Protein AF-A0A9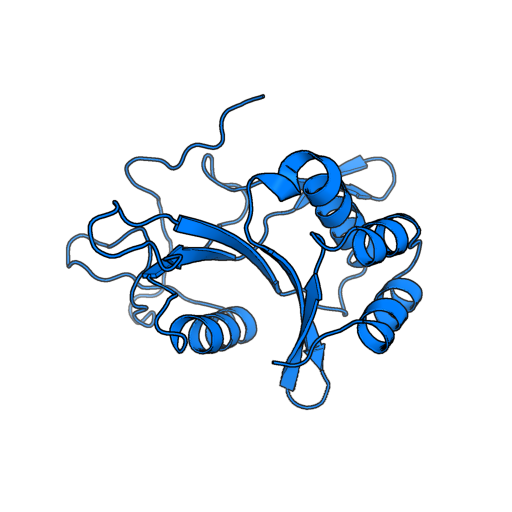X0W9X0-F1 (afdb_monomer_lite)

Structure (mmCIF, N/CA/C/O backbone):
data_AF-A0A9X0W9X0-F1
#
_entry.id   AF-A0A9X0W9X0-F1
#
loop_
_atom_site.group_PDB
_atom_site.id
_atom_site.type_symbol
_atom_site.label_atom_id
_atom_site.label_alt_id
_atom_site.label_comp_id
_atom_site.label_asym_id
_atom_site.label_entity_id
_atom_site.label_seq_id
_atom_site.pdbx_PDB_ins_code
_atom_site.Cartn_x
_atom_site.Cartn_y
_atom_site.Cartn_z
_atom_site.occupancy
_atom_site.B_iso_or_equiv
_atom_site.auth_seq_id
_atom_site.auth_comp_id
_atom_site.auth_asym_id
_atom_site.auth_atom_id
_atom_site.pdbx_PDB_model_num
ATOM 1 N N . MET A 1 1 ? -15.984 -11.621 -13.442 1.00 48.75 1 MET A N 1
ATOM 2 C CA . MET A 1 1 ? -15.169 -10.953 -12.410 1.00 48.75 1 MET A CA 1
ATOM 3 C C . MET A 1 1 ? -15.713 -11.450 -11.085 1.00 48.75 1 MET A C 1
ATOM 5 O O . MET A 1 1 ? -16.929 -11.477 -10.956 1.00 48.75 1 MET A O 1
ATOM 9 N N . ILE A 1 2 ? -14.880 -11.989 -10.197 1.00 50.25 2 ILE A N 1
ATOM 10 C CA . ILE A 1 2 ? -15.338 -12.298 -8.837 1.00 50.25 2 ILE A CA 1
ATOM 11 C C . ILE A 1 2 ? -15.364 -10.953 -8.120 1.00 50.25 2 ILE A C 1
ATOM 13 O O . ILE A 1 2 ? -14.344 -10.267 -8.110 1.00 50.25 2 ILE A O 1
ATOM 17 N N . ASP A 1 3 ? -16.523 -10.555 -7.601 1.00 70.69 3 ASP A N 1
ATOM 18 C CA . ASP A 1 3 ? -16.631 -9.349 -6.786 1.00 70.69 3 ASP A CA 1
ATOM 19 C C . ASP A 1 3 ? -15.747 -9.535 -5.549 1.00 70.69 3 ASP A C 1
ATOM 21 O O . ASP A 1 3 ? -15.984 -10.438 -4.742 1.00 70.69 3 ASP A O 1
ATOM 25 N N . TRP A 1 4 ? -14.695 -8.719 -5.419 1.00 80.25 4 TRP A N 1
ATOM 26 C CA . TRP A 1 4 ? -13.891 -8.698 -4.201 1.00 80.25 4 TRP A CA 1
ATOM 27 C C . TRP A 1 4 ? -14.799 -8.277 -3.048 1.00 80.25 4 TRP A C 1
ATOM 29 O O . TRP A 1 4 ? -15.368 -7.184 -3.049 1.00 80.25 4 TRP A O 1
ATOM 39 N N . ARG A 1 5 ? -14.978 -9.180 -2.086 1.00 83.50 5 ARG A N 1
ATOM 40 C CA . ARG A 1 5 ? -15.883 -8.987 -0.963 1.00 83.50 5 ARG A CA 1
ATOM 41 C C . ARG A 1 5 ? -15.178 -9.367 0.320 1.00 83.50 5 ARG A C 1
ATOM 43 O O . ARG A 1 5 ? -14.699 -10.485 0.479 1.00 83.50 5 ARG A O 1
ATOM 50 N N . LEU A 1 6 ? -15.185 -8.424 1.246 1.00 88.12 6 LEU A N 1
ATOM 51 C CA . LEU A 1 6 ? -14.723 -8.643 2.600 1.00 88.12 6 LEU A CA 1
ATOM 52 C C . LEU A 1 6 ? -15.692 -9.553 3.373 1.00 88.12 6 LEU A C 1
ATOM 54 O O . LEU A 1 6 ? -16.916 -9.469 3.224 1.00 88.12 6 LEU A O 1
ATOM 58 N N . GLU A 1 7 ? -15.131 -10.445 4.185 1.00 90.50 7 GLU A N 1
ATOM 59 C CA . GLU A 1 7 ? -15.886 -11.395 5.004 1.00 90.50 7 GLU A CA 1
ATOM 60 C C . GLU A 1 7 ? -16.507 -10.707 6.230 1.00 90.50 7 GLU A C 1
ATOM 62 O O . GLU A 1 7 ? -16.067 -9.642 6.659 1.00 90.50 7 GLU A O 1
ATOM 67 N N . ALA A 1 8 ? -17.537 -11.309 6.832 1.00 91.56 8 ALA A N 1
ATOM 68 C CA . ALA A 1 8 ? -18.155 -10.756 8.045 1.00 91.56 8 ALA A CA 1
ATOM 69 C C . ALA A 1 8 ? -17.191 -10.745 9.251 1.00 91.56 8 ALA A C 1
ATOM 71 O O . ALA A 1 8 ? -17.340 -9.942 10.166 1.00 91.56 8 ALA A O 1
ATOM 72 N N . SER A 1 9 ? -16.196 -11.628 9.229 1.00 91.94 9 SER A N 1
ATOM 73 C CA . SER A 1 9 ? -15.118 -11.749 10.205 1.00 91.94 9 SER A CA 1
ATOM 74 C C . SER A 1 9 ? -13.851 -12.180 9.480 1.00 91.94 9 SER A C 1
ATOM 76 O O . SER A 1 9 ? -13.946 -12.933 8.515 1.00 91.94 9 SER A O 1
ATOM 78 N N . ILE A 1 10 ? -12.684 -11.764 9.968 1.00 91.56 10 ILE A N 1
ATOM 79 C CA . ILE A 1 10 ? -11.390 -12.181 9.421 1.00 91.56 10 ILE A CA 1
ATOM 80 C C . ILE A 1 10 ? -10.506 -12.770 10.517 1.00 91.56 10 ILE A C 1
ATOM 82 O O . ILE A 1 10 ? -10.531 -12.318 11.662 1.00 91.56 10 ILE A O 1
ATOM 86 N N . ASP A 1 11 ? -9.676 -13.742 10.149 1.00 87.81 11 ASP A N 1
ATOM 87 C CA . ASP A 1 11 ? -8.637 -14.256 11.037 1.00 87.81 11 ASP A CA 1
ATOM 88 C C . ASP A 1 11 ? -7.410 -13.343 11.032 1.00 87.81 11 ASP A C 1
ATOM 90 O O . ASP A 1 11 ? -6.843 -13.045 9.973 1.00 87.81 11 ASP A O 1
ATOM 94 N N . PHE A 1 12 ? -6.919 -13.006 12.224 1.00 87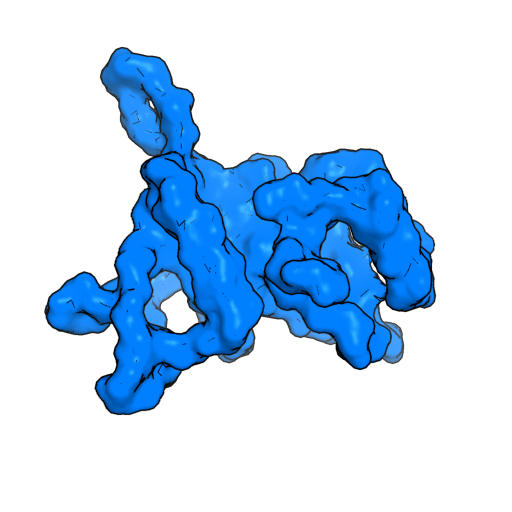.25 12 PHE A N 1
ATOM 95 C CA . PHE A 1 12 ? -5.695 -12.234 12.404 1.00 87.25 12 PHE A CA 1
ATOM 96 C C . PHE A 1 12 ? -4.767 -12.911 13.417 1.00 87.25 12 PHE A C 1
ATOM 98 O O . PHE A 1 12 ? -5.204 -13.395 14.459 1.00 87.25 12 PHE A O 1
ATOM 105 N N . ARG A 1 13 ? -3.466 -12.968 13.111 1.00 90.62 13 ARG A N 1
ATOM 106 C CA . ARG A 1 13 ? -2.446 -13.457 14.050 1.00 90.62 13 ARG A CA 1
ATOM 107 C C . ARG A 1 13 ? -1.669 -12.273 14.595 1.00 90.62 13 ARG A C 1
ATOM 109 O O . ARG A 1 13 ? -1.256 -11.408 13.829 1.00 90.62 13 ARG A O 1
ATOM 116 N N . ARG A 1 14 ? -1.441 -12.278 15.903 1.00 93.88 14 ARG A N 1
ATOM 117 C CA . ARG A 1 14 ? -0.673 -11.252 16.603 1.00 93.88 14 ARG A CA 1
ATOM 118 C C . ARG A 1 14 ? 0.048 -11.822 17.815 1.00 93.88 14 ARG A C 1
ATOM 120 O O . ARG A 1 14 ? -0.348 -12.859 18.350 1.00 93.88 14 ARG A O 1
ATOM 127 N N . SER A 1 15 ? 1.063 -11.111 18.276 1.00 95.62 15 SER A N 1
ATOM 128 C CA . SER A 1 15 ? 1.685 -11.331 19.571 1.00 95.62 15 SER A CA 1
ATOM 129 C C . SER A 1 15 ? 0.748 -10.932 20.725 1.00 95.62 15 SER A C 1
ATOM 131 O O . SER A 1 15 ? -0.213 -10.168 20.565 1.00 95.62 15 SER A O 1
ATOM 133 N N . THR A 1 16 ? 1.017 -11.454 21.927 1.00 94.31 16 THR A N 1
ATOM 134 C CA . THR A 1 16 ? 0.233 -11.136 23.136 1.00 94.31 16 THR A CA 1
ATOM 135 C C . THR A 1 16 ? 0.256 -9.640 23.457 1.00 94.31 16 THR A C 1
ATOM 137 O O . THR A 1 16 ? -0.756 -9.100 23.891 1.00 94.31 16 THR A O 1
ATOM 140 N N . ASN A 1 17 ? 1.385 -8.978 23.186 1.00 95.62 17 ASN A N 1
ATOM 141 C CA . ASN A 1 17 ? 1.625 -7.563 23.478 1.00 95.62 17 ASN A CA 1
ATOM 142 C C . ASN A 1 17 ? 1.606 -6.691 22.212 1.00 95.62 17 ASN A C 1
ATOM 144 O O . ASN A 1 17 ? 2.237 -5.634 22.192 1.00 95.62 17 ASN A O 1
ATOM 148 N N . ALA A 1 18 ? 0.941 -7.148 21.147 1.00 97.25 18 ALA A N 1
ATOM 149 C CA . ALA A 1 18 ? 0.890 -6.409 19.895 1.00 97.25 18 ALA A CA 1
ATOM 150 C C . ALA A 1 18 ? 0.287 -5.004 20.112 1.00 97.25 18 ALA A C 1
ATOM 152 O O . ALA A 1 18 ? -0.709 -4.877 20.838 1.00 97.25 18 ALA A O 1
ATOM 153 N N . PRO A 1 19 ? 0.861 -3.954 19.495 1.00 97.56 19 PRO A N 1
ATOM 154 C CA . PRO A 1 19 ? 0.335 -2.598 19.585 1.00 97.56 19 PRO A CA 1
ATOM 155 C C . PRO A 1 19 ? -1.119 -2.492 19.116 1.00 97.56 19 PRO A C 1
ATOM 157 O O . PRO A 1 19 ? -1.557 -3.226 18.228 1.00 97.56 19 PRO A O 1
ATOM 160 N N . ILE A 1 20 ? -1.850 -1.541 19.700 1.00 97.31 20 ILE A N 1
ATOM 161 C CA . ILE A 1 20 ? -3.230 -1.220 19.323 1.00 97.31 20 ILE A CA 1
ATOM 162 C C . ILE A 1 20 ? -3.215 -0.169 18.216 1.00 97.31 20 ILE A C 1
ATOM 164 O O . ILE A 1 20 ? -2.544 0.856 18.345 1.00 97.31 20 ILE A O 1
ATOM 168 N N . TYR A 1 21 ? -4.022 -0.382 17.180 1.00 97.62 21 TYR A N 1
ATOM 169 C CA . TYR A 1 21 ? -4.217 0.577 16.098 1.00 97.62 21 TYR A CA 1
ATOM 170 C C . TYR A 1 21 ? -5.681 0.984 15.996 1.00 97.62 21 TYR A C 1
ATOM 172 O O . TYR A 1 21 ? -6.592 0.160 16.046 1.00 97.62 21 TYR A O 1
ATOM 180 N N . GLN A 1 22 ? -5.903 2.286 15.850 1.00 96.62 22 GLN A N 1
ATOM 181 C CA . GLN A 1 22 ? -7.238 2.861 15.731 1.00 96.62 22 GLN A CA 1
ATOM 182 C C . GLN A 1 22 ? -7.760 2.746 14.295 1.00 96.62 22 GLN A C 1
ATOM 184 O O . GLN A 1 22 ? -6.979 2.656 13.346 1.00 96.62 22 GLN A O 1
ATOM 189 N N . ARG A 1 23 ? -9.088 2.817 14.140 1.00 97.06 23 ARG A N 1
ATOM 190 C CA . ARG A 1 23 ? -9.785 2.921 12.842 1.00 97.06 23 ARG A CA 1
ATOM 191 C C . ARG A 1 23 ? -9.535 1.756 11.872 1.00 97.06 23 ARG A C 1
ATOM 193 O O . ARG A 1 23 ? -9.700 1.921 10.668 1.00 97.06 23 ARG A O 1
ATOM 200 N N . HIS A 1 24 ? -9.138 0.584 12.359 1.00 97.88 24 HIS A N 1
ATOM 201 C CA . HIS A 1 24 ? -9.126 -0.602 11.506 1.00 97.88 24 HIS A CA 1
ATOM 202 C C . HIS A 1 24 ? -10.571 -1.057 11.227 1.00 97.88 24 HIS A C 1
ATOM 204 O O . HIS A 1 24 ? -11.423 -0.945 12.109 1.00 97.88 24 HIS A O 1
ATOM 210 N N . LEU A 1 25 ? -10.855 -1.565 10.022 1.00 96.56 25 LEU A N 1
ATOM 211 C CA . LEU A 1 25 ? -12.205 -2.008 9.626 1.00 96.56 25 LEU A CA 1
ATOM 212 C C . LEU A 1 25 ? -12.744 -3.168 10.474 1.00 96.56 25 LEU A C 1
ATOM 214 O O . LEU A 1 25 ? -13.953 -3.318 10.618 1.00 96.56 25 LEU A O 1
ATOM 218 N N . TYR A 1 26 ? -11.844 -3.974 11.031 1.00 96.62 26 TYR A N 1
ATOM 219 C CA . TYR A 1 26 ? -12.169 -5.094 11.908 1.00 96.62 26 TYR A CA 1
ATOM 220 C C . TYR A 1 26 ? -11.608 -4.861 13.298 1.00 96.62 26 TYR A C 1
ATOM 222 O O . TYR A 1 26 ? -10.464 -4.427 13.438 1.00 96.62 26 TYR A O 1
ATOM 230 N N . LEU A 1 27 ? -12.395 -5.213 14.305 1.00 96.75 27 LEU A N 1
ATOM 231 C CA . LEU A 1 27 ? -12.040 -5.118 15.714 1.00 96.75 27 LEU A CA 1
ATOM 232 C C . LEU A 1 27 ? -12.156 -6.504 16.355 1.00 96.75 27 LEU A C 1
ATOM 234 O O . LEU A 1 27 ? -12.957 -7.331 15.918 1.00 96.75 27 LEU A O 1
ATOM 238 N N . GLU A 1 28 ? -11.359 -6.748 17.391 1.00 95.50 28 GLU A N 1
ATOM 239 C CA . GLU A 1 28 ? -11.560 -7.872 18.306 1.00 95.50 28 GLU A CA 1
ATOM 240 C C . GLU A 1 28 ? -12.822 -7.638 19.161 1.00 95.50 28 GLU A C 1
ATOM 242 O O . GLU A 1 28 ? -13.418 -6.558 19.147 1.00 95.50 28 GLU A O 1
ATOM 247 N N . GLU A 1 29 ? -13.235 -8.647 19.935 1.00 94.25 29 GLU A N 1
ATOM 248 C CA . GLU A 1 29 ? -14.445 -8.591 20.776 1.00 94.25 29 GLU A CA 1
ATOM 249 C C . GLU A 1 29 ? -14.444 -7.430 21.784 1.00 94.25 29 GLU A C 1
ATOM 251 O O . GLU A 1 29 ? -15.502 -6.938 22.171 1.00 94.25 29 GLU A O 1
ATOM 256 N N . ASP A 1 30 ? -13.262 -6.962 22.192 1.00 95.31 30 ASP A N 1
ATOM 257 C CA . ASP A 1 30 ? -13.094 -5.828 23.103 1.00 95.31 30 ASP A CA 1
ATOM 258 C C . ASP A 1 30 ? -13.101 -4.456 22.405 1.00 95.31 30 ASP A C 1
ATOM 260 O O . ASP A 1 30 ? -12.827 -3.431 23.035 1.00 95.31 30 ASP A O 1
ATOM 264 N N . GLY A 1 31 ? -13.413 -4.422 21.106 1.00 95.88 31 GLY A N 1
ATOM 265 C CA . GLY A 1 31 ? -13.488 -3.202 20.310 1.00 95.88 31 GLY A CA 1
ATOM 266 C C . GLY A 1 31 ? -12.127 -2.628 19.917 1.00 95.88 31 GLY A C 1
ATOM 267 O O . GLY A 1 31 ? -12.062 -1.479 19.480 1.00 95.88 31 GLY A O 1
ATOM 268 N N . GLN A 1 32 ? -11.035 -3.384 20.066 1.00 96.75 32 GLN A N 1
ATOM 269 C CA . GLN A 1 32 ? -9.691 -2.949 19.686 1.00 96.75 32 GLN A CA 1
ATOM 270 C C . GLN A 1 32 ? -9.134 -3.805 18.551 1.00 96.75 32 GLN A C 1
ATOM 272 O O . GLN A 1 32 ? -9.395 -4.999 18.464 1.00 96.75 32 GLN A O 1
ATOM 277 N N . PHE A 1 33 ? -8.318 -3.203 17.689 1.00 97.25 33 PHE A N 1
ATOM 278 C CA . PHE A 1 33 ? -7.515 -3.946 16.724 1.00 97.25 33 PHE A CA 1
ATOM 279 C C . PHE A 1 33 ? -6.049 -3.920 17.135 1.00 97.25 33 PHE A C 1
ATOM 281 O O . PHE A 1 33 ? -5.519 -2.870 17.510 1.00 97.25 33 PHE A O 1
ATOM 288 N N . ARG A 1 34 ? -5.392 -5.077 17.057 1.00 97.00 34 ARG A N 1
ATOM 289 C CA . ARG A 1 34 ? -3.999 -5.259 17.461 1.00 97.00 34 ARG A CA 1
ATOM 290 C C . ARG A 1 34 ? -3.232 -6.019 16.394 1.00 97.00 34 ARG A C 1
ATOM 292 O O . ARG A 1 34 ? -3.700 -7.041 15.897 1.00 97.00 34 ARG A O 1
ATOM 299 N N . ALA A 1 35 ? -2.032 -5.552 16.072 1.00 96.81 35 ALA A N 1
ATOM 300 C CA . ALA A 1 35 ? -1.226 -6.159 15.021 1.00 96.81 35 ALA A CA 1
ATOM 301 C C . ALA A 1 35 ? 0.271 -5.957 15.240 1.00 96.81 35 ALA A C 1
ATOM 303 O O . ALA A 1 35 ? 0.700 -4.936 15.760 1.00 96.81 35 ALA A O 1
ATOM 304 N N . ASP A 1 36 ? 1.078 -6.903 14.770 1.00 96.12 36 ASP A N 1
ATOM 305 C CA . ASP A 1 36 ? 2.509 -6.682 14.589 1.00 96.12 36 ASP A CA 1
ATOM 306 C C . ASP A 1 36 ? 2.719 -6.139 13.163 1.00 96.12 36 ASP A C 1
ATOM 308 O O . ASP A 1 36 ? 2.704 -6.896 12.183 1.00 96.12 36 ASP A O 1
ATOM 312 N N . LEU A 1 37 ? 2.812 -4.810 13.036 1.00 94.94 37 LEU A N 1
ATOM 313 C CA . LEU A 1 37 ? 3.134 -4.134 11.775 1.00 94.94 37 LEU A CA 1
ATOM 314 C C . LEU A 1 37 ? 4.650 -3.980 11.625 1.00 94.94 37 LEU A C 1
ATOM 316 O O . LEU A 1 37 ? 5.357 -3.700 12.597 1.00 94.94 37 LEU A O 1
ATOM 320 N N . GLY A 1 38 ? 5.148 -4.119 10.399 1.00 92.75 38 GLY A N 1
ATOM 321 C CA . GLY A 1 38 ? 6.511 -3.739 10.054 1.00 92.75 38 GLY A CA 1
ATOM 322 C C . GLY A 1 38 ? 6.733 -2.234 10.224 1.00 92.75 38 GLY A C 1
ATOM 323 O O . GLY A 1 38 ? 5.792 -1.440 10.253 1.00 92.75 38 GLY A O 1
ATOM 324 N N . THR A 1 39 ? 7.999 -1.818 10.316 1.00 92.31 39 THR A N 1
ATOM 325 C CA . THR A 1 39 ? 8.357 -0.410 10.557 1.00 92.31 39 THR A CA 1
ATOM 326 C C . THR A 1 39 ? 7.740 0.533 9.523 1.00 92.31 39 THR A C 1
ATOM 328 O O . THR A 1 39 ? 7.182 1.557 9.905 1.00 92.31 39 THR A O 1
ATOM 331 N N . TRP A 1 40 ? 7.798 0.175 8.234 1.00 93.19 40 TRP A N 1
ATOM 332 C CA . TRP A 1 40 ? 7.261 1.013 7.157 1.00 93.19 40 TRP A CA 1
ATOM 333 C C . TRP A 1 40 ? 5.731 1.049 7.165 1.00 93.19 40 TRP A C 1
ATOM 335 O O . TRP A 1 40 ? 5.168 2.132 7.068 1.00 93.19 40 TRP A O 1
ATOM 345 N N . GLU A 1 41 ? 5.063 -0.100 7.336 1.00 93.81 41 GLU A N 1
ATOM 346 C CA . GLU A 1 41 ? 3.598 -0.165 7.466 1.00 93.81 41 GLU A CA 1
ATOM 347 C C . GLU A 1 41 ? 3.116 0.742 8.605 1.00 93.81 41 GLU A C 1
ATOM 349 O O . GLU A 1 41 ? 2.204 1.542 8.416 1.00 93.81 41 GLU A O 1
ATOM 354 N N . ARG A 1 42 ? 3.759 0.654 9.779 1.00 95.44 42 ARG A N 1
ATOM 355 C CA . ARG A 1 42 ? 3.411 1.464 10.951 1.00 95.44 42 ARG A CA 1
ATOM 356 C C . ARG A 1 42 ? 3.563 2.958 10.675 1.00 95.44 42 ARG A C 1
ATOM 358 O O . ARG A 1 42 ? 2.630 3.709 10.927 1.00 95.44 42 ARG A O 1
ATOM 365 N N . GLU A 1 43 ? 4.721 3.387 10.184 1.00 95.31 43 GLU A N 1
ATOM 366 C CA . GLU A 1 43 ? 4.991 4.810 9.935 1.00 95.31 43 GLU A CA 1
ATOM 367 C C . GLU A 1 43 ? 4.082 5.378 8.839 1.00 95.31 43 GLU A C 1
ATOM 369 O O . GLU A 1 43 ? 3.572 6.489 8.971 1.00 95.31 43 GLU A O 1
ATOM 374 N N . LEU A 1 44 ? 3.839 4.611 7.771 1.00 95.50 44 LEU A N 1
ATOM 375 C CA . LEU A 1 44 ? 2.917 5.000 6.707 1.00 95.50 44 LEU A CA 1
ATOM 376 C C . LEU A 1 44 ? 1.488 5.134 7.239 1.00 95.50 44 LEU A C 1
ATOM 378 O O . LEU A 1 44 ? 0.802 6.112 6.940 1.00 95.50 44 LEU A O 1
ATOM 382 N N . LEU A 1 45 ? 1.047 4.173 8.052 1.00 96.94 45 LEU A N 1
ATOM 383 C CA . LEU A 1 45 ? -0.266 4.209 8.677 1.00 96.94 45 LEU A CA 1
ATOM 384 C C . LEU A 1 45 ? -0.407 5.416 9.612 1.00 96.94 45 LEU A C 1
ATOM 386 O O . LEU A 1 45 ? -1.413 6.115 9.545 1.00 96.94 45 LEU A O 1
ATOM 390 N N . GLU A 1 46 ? 0.595 5.696 10.447 1.00 95.75 46 GLU A N 1
ATOM 391 C CA . GLU A 1 46 ? 0.623 6.877 11.320 1.00 95.75 46 GLU A CA 1
ATOM 392 C C . GLU A 1 46 ? 0.516 8.179 10.508 1.00 95.75 46 GLU A C 1
ATOM 394 O O . GLU A 1 46 ? -0.301 9.042 10.840 1.00 95.75 46 GLU A O 1
ATOM 399 N N . GLN A 1 47 ? 1.268 8.300 9.406 1.00 95.25 47 GLN A N 1
ATOM 400 C CA . GLN A 1 47 ? 1.199 9.460 8.510 1.00 95.25 47 GLN A CA 1
ATOM 401 C C . GLN A 1 47 ? -0.172 9.624 7.850 1.00 95.25 47 GLN A C 1
ATOM 403 O O . GLN A 1 47 ? -0.675 10.744 7.738 1.00 95.25 47 GLN A O 1
ATOM 408 N N . GLU A 1 48 ? -0.785 8.534 7.383 1.00 96.25 48 GLU A N 1
ATOM 409 C CA . GLU A 1 48 ? -2.115 8.618 6.790 1.00 96.25 48 GLU A CA 1
ATOM 410 C C . GLU A 1 48 ? -3.153 8.972 7.861 1.00 96.25 48 GLU A C 1
ATOM 412 O O . GLU A 1 48 ? -3.883 9.944 7.683 1.00 96.25 48 GLU A O 1
ATOM 417 N N . LEU A 1 49 ? -3.195 8.261 8.993 1.00 96.44 49 LEU A N 1
ATOM 418 C CA . LEU A 1 49 ? -4.202 8.461 10.046 1.00 96.44 49 LEU A CA 1
ATOM 419 C C . LEU A 1 49 ? -4.126 9.828 10.746 1.00 96.44 49 LEU A C 1
ATOM 421 O O . LEU A 1 49 ? -5.110 10.236 11.376 1.00 96.44 49 LEU A O 1
ATOM 425 N N . ALA A 1 50 ? -3.008 10.550 10.611 1.00 95.88 50 ALA A N 1
ATOM 426 C CA . ALA A 1 50 ? -2.886 11.945 11.029 1.00 95.88 50 ALA A CA 1
ATOM 427 C C . ALA A 1 50 ? -3.803 12.895 10.233 1.00 95.88 50 ALA A C 1
ATOM 429 O O . ALA A 1 50 ? -4.135 13.979 10.716 1.00 95.88 50 ALA A O 1
ATOM 430 N N . LYS A 1 51 ? -4.240 12.503 9.028 1.00 94.75 51 LYS A N 1
ATOM 431 C CA . LYS A 1 51 ? -5.171 13.289 8.212 1.00 94.75 51 LYS A CA 1
ATOM 432 C C . LYS A 1 51 ? -6.617 13.031 8.667 1.00 94.75 51 LYS A C 1
ATOM 434 O O . LYS A 1 51 ? -7.024 11.871 8.780 1.00 94.75 51 LYS A O 1
ATOM 439 N N . PRO A 1 52 ? -7.417 14.085 8.918 1.00 92.81 52 PRO A N 1
ATOM 440 C CA . PRO A 1 52 ? -8.744 13.949 9.524 1.00 92.81 52 PRO A CA 1
ATOM 441 C C . PRO A 1 52 ? -9.761 13.240 8.623 1.00 92.81 52 PRO A C 1
ATOM 443 O O . PRO A 1 52 ? -10.703 12.639 9.125 1.00 92.81 52 PRO A O 1
ATOM 446 N N . ASP A 1 53 ? -9.557 1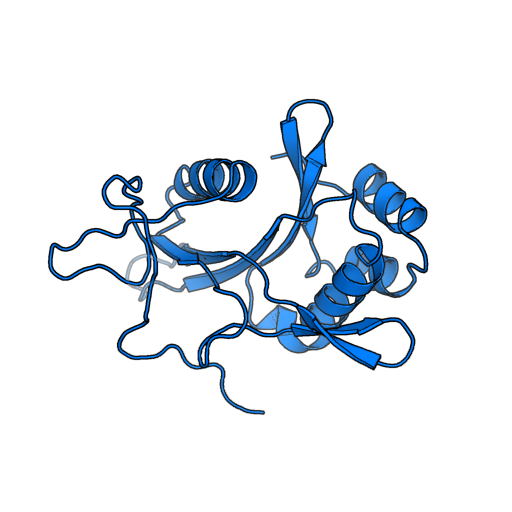3.267 7.307 1.00 94.19 53 ASP A N 1
ATOM 447 C CA . ASP A 1 53 ? -10.395 12.585 6.323 1.00 94.19 53 ASP A CA 1
ATOM 448 C C . ASP A 1 53 ? -10.101 11.075 6.222 1.00 94.19 53 ASP A C 1
ATOM 450 O O . ASP A 1 53 ? -10.822 10.372 5.519 1.00 94.19 53 ASP A O 1
ATOM 454 N N . ARG A 1 54 ? -9.078 10.531 6.912 1.00 95.88 54 ARG A N 1
ATOM 455 C CA . ARG A 1 54 ? -8.869 9.071 7.029 1.00 95.88 54 ARG A CA 1
ATOM 456 C C . ARG A 1 54 ? -9.742 8.485 8.130 1.00 95.88 54 ARG A C 1
ATOM 458 O O . ARG A 1 54 ? -9.415 8.559 9.321 1.00 95.88 54 ARG A O 1
ATOM 465 N N . VAL A 1 55 ? -10.825 7.844 7.710 1.00 96.12 55 VAL A N 1
ATOM 466 C CA . VAL A 1 55 ? -11.858 7.330 8.615 1.00 96.12 55 VAL A CA 1
ATOM 467 C C . VAL A 1 55 ? -11.704 5.849 8.931 1.00 96.12 55 VAL A C 1
ATOM 469 O O . VAL A 1 55 ? -12.095 5.436 10.020 1.00 96.12 55 VAL A O 1
ATOM 472 N N . ALA A 1 56 ? -11.100 5.064 8.034 1.00 97.44 56 ALA A N 1
ATOM 473 C CA . ALA A 1 56 ? -10.813 3.655 8.279 1.00 97.44 56 ALA A CA 1
ATOM 474 C C . ALA A 1 56 ? -9.636 3.130 7.445 1.00 97.44 56 ALA A C 1
ATOM 476 O O . ALA A 1 56 ? -9.171 3.797 6.517 1.00 97.44 56 ALA A O 1
ATOM 477 N N . TRP A 1 57 ? -9.163 1.927 7.767 1.00 98.19 57 TRP A N 1
ATOM 478 C CA . TRP A 1 57 ? -8.168 1.204 6.979 1.00 98.19 57 TRP A CA 1
ATOM 479 C C . TRP A 1 57 ? -8.281 -0.317 7.150 1.00 98.19 57 TRP A C 1
ATOM 481 O O . TRP A 1 57 ? -8.815 -0.810 8.145 1.00 98.19 57 TRP A O 1
ATOM 491 N N . LEU A 1 58 ? -7.756 -1.054 6.175 1.00 97.44 58 LEU A N 1
ATOM 492 C CA . LEU A 1 58 ? -7.594 -2.503 6.194 1.00 97.44 58 LEU A CA 1
ATOM 493 C C . LEU A 1 58 ? -6.121 -2.843 5.983 1.00 97.44 58 LEU A C 1
ATOM 495 O O . LEU A 1 58 ? -5.526 -2.390 5.003 1.00 97.44 58 LEU A O 1
ATOM 499 N N . ARG A 1 59 ? -5.562 -3.695 6.848 1.00 97.06 59 ARG A N 1
ATOM 500 C CA . ARG A 1 59 ? -4.337 -4.429 6.515 1.00 97.06 59 ARG A CA 1
ATOM 501 C C . ARG A 1 59 ? -4.704 -5.614 5.631 1.00 97.06 59 ARG A C 1
ATOM 503 O O . ARG A 1 59 ? -5.362 -6.548 6.089 1.00 97.06 59 ARG A O 1
ATOM 510 N N . ASN A 1 60 ? -4.285 -5.590 4.379 1.00 95.50 60 ASN A N 1
ATOM 511 C CA . ASN A 1 60 ? -4.508 -6.693 3.462 1.00 95.50 60 ASN A CA 1
ATOM 512 C C . ASN A 1 60 ? -3.462 -7.782 3.727 1.00 95.50 60 ASN A C 1
ATOM 514 O O . ASN A 1 60 ? -2.270 -7.590 3.505 1.00 95.50 60 ASN A O 1
ATOM 518 N N . LEU A 1 61 ? -3.893 -8.922 4.260 1.00 93.44 61 LEU A N 1
ATOM 519 C CA . LEU A 1 61 ? -2.975 -10.023 4.537 1.00 93.44 61 LEU A CA 1
ATOM 520 C C . LEU A 1 61 ? -2.670 -10.811 3.263 1.00 93.44 61 LEU A C 1
ATOM 522 O O . LEU A 1 61 ? -3.501 -10.906 2.372 1.00 93.44 61 LEU A O 1
ATOM 526 N N . ASP A 1 62 ? -1.499 -11.431 3.197 1.00 91.94 62 ASP A N 1
ATOM 527 C CA . ASP A 1 62 ? -1.102 -12.298 2.085 1.00 91.94 62 ASP A CA 1
ATOM 528 C C . ASP A 1 62 ? -1.912 -13.622 2.095 1.00 91.94 62 ASP A C 1
ATOM 530 O O . ASP A 1 62 ? -2.045 -14.272 3.141 1.00 91.94 62 ASP A O 1
ATOM 534 N N . ARG A 1 63 ? -2.443 -14.026 0.925 1.00 92.38 63 ARG A N 1
ATOM 535 C CA . ARG A 1 63 ? -3.079 -15.340 0.659 1.00 92.38 63 ARG A CA 1
ATOM 536 C C . ARG A 1 63 ? -4.210 -15.727 1.625 1.00 92.38 63 ARG A C 1
ATOM 538 O O . ARG A 1 63 ? -4.343 -16.890 2.018 1.00 92.38 63 ARG A O 1
ATOM 545 N N . LYS A 1 64 ? -5.057 -14.773 2.002 1.00 92.75 64 LYS A N 1
ATOM 546 C CA . LYS A 1 64 ? -6.372 -15.037 2.606 1.00 92.75 64 LYS A CA 1
ATOM 547 C C . LYS A 1 64 ? -7.447 -15.099 1.523 1.00 92.75 64 LYS A C 1
ATOM 549 O O . LYS A 1 64 ? -7.293 -14.524 0.452 1.00 92.75 64 LYS A O 1
ATOM 554 N N . SER A 1 65 ? -8.557 -15.774 1.815 1.00 90.69 65 SER A N 1
ATOM 555 C CA . SER A 1 65 ? -9.736 -15.840 0.931 1.00 90.69 65 SER A CA 1
ATOM 556 C C . SER A 1 65 ? -10.298 -14.462 0.573 1.00 90.69 65 SER A C 1
ATOM 558 O O . SER A 1 65 ? -10.879 -14.295 -0.494 1.00 90.69 65 SER A O 1
ATOM 560 N N . TRP A 1 66 ? -10.105 -13.485 1.459 1.00 91.25 66 TRP A N 1
ATOM 561 C CA . TRP A 1 66 ? -10.559 -12.103 1.326 1.00 91.25 66 TRP A CA 1
ATOM 562 C C . TRP A 1 66 ? -9.464 -11.132 0.863 1.00 91.25 66 TRP A C 1
ATOM 564 O O . TRP A 1 66 ? -9.738 -9.938 0.727 1.00 91.25 66 TRP A O 1
ATOM 574 N N . SER A 1 67 ? -8.232 -11.601 0.640 1.00 94.00 67 SER A N 1
ATOM 575 C CA . SER A 1 67 ? -7.126 -10.729 0.246 1.00 94.00 67 SER A CA 1
ATOM 576 C C . SER A 1 67 ? -7.397 -10.056 -1.092 1.00 94.00 67 SER A C 1
ATOM 578 O O . SER A 1 67 ? -7.856 -10.693 -2.041 1.00 94.00 67 SER A O 1
ATOM 580 N N . LEU A 1 68 ? -7.051 -8.775 -1.193 1.00 94.50 68 LEU A N 1
ATOM 581 C CA . LEU A 1 68 ? -6.940 -8.111 -2.481 1.00 94.50 68 LEU A CA 1
ATOM 582 C C . LEU A 1 68 ? -5.689 -8.642 -3.187 1.00 94.50 68 LEU A C 1
ATOM 584 O O . LEU A 1 68 ? -4.566 -8.338 -2.782 1.00 94.50 68 LEU A O 1
ATOM 588 N N . GLU A 1 69 ? -5.903 -9.452 -4.219 1.00 95.31 69 GLU A N 1
ATOM 589 C CA . GLU A 1 69 ? -4.856 -10.040 -5.050 1.00 95.31 69 GLU A CA 1
ATOM 590 C C . GLU A 1 69 ? -4.768 -9.316 -6.397 1.00 95.31 69 GLU A C 1
ATOM 592 O O . GLU A 1 69 ? -5.766 -9.155 -7.101 1.00 95.31 69 GLU A O 1
ATOM 597 N N . ILE A 1 70 ? -3.556 -8.917 -6.775 1.00 95.06 70 ILE A N 1
ATOM 598 C CA . ILE A 1 70 ? -3.242 -8.308 -8.065 1.00 95.06 70 ILE A CA 1
ATOM 599 C C . ILE A 1 70 ? -2.268 -9.225 -8.817 1.00 95.06 70 ILE A C 1
ATOM 601 O O . ILE A 1 70 ? -1.164 -9.471 -8.330 1.00 95.06 70 ILE A O 1
ATOM 605 N N . PRO A 1 71 ? -2.615 -9.739 -10.007 1.00 95.19 71 PRO A N 1
ATOM 606 C CA . PRO A 1 71 ? -1.692 -10.562 -10.776 1.00 95.19 71 PRO A CA 1
ATOM 607 C C . PRO A 1 71 ? -0.567 -9.713 -11.388 1.00 95.19 71 PRO A C 1
ATOM 609 O O . PRO A 1 71 ? -0.815 -8.662 -11.979 1.00 95.19 71 PRO A O 1
ATOM 612 N N . TYR A 1 72 ? 0.668 -10.207 -11.330 1.00 95.56 72 TYR A N 1
ATOM 613 C CA . TYR A 1 72 ? 1.808 -9.655 -12.066 1.00 95.56 72 TYR A CA 1
ATOM 614 C C . TYR A 1 72 ? 2.577 -10.765 -12.792 1.00 95.56 72 TYR A C 1
ATOM 616 O O . TYR A 1 72 ? 2.502 -11.936 -12.423 1.00 95.56 72 TYR A O 1
ATOM 624 N N . GLN A 1 73 ? 3.286 -10.410 -13.863 1.00 94.88 73 GLN A N 1
ATOM 625 C CA . GLN A 1 73 ? 4.072 -11.359 -14.657 1.00 94.88 73 GLN A CA 1
ATOM 626 C C . GLN A 1 73 ? 5.533 -11.331 -14.217 1.00 94.88 73 GLN A C 1
ATOM 628 O O . GLN A 1 73 ? 6.107 -10.253 -14.112 1.00 94.88 73 GLN A O 1
ATOM 633 N N . THR A 1 74 ? 6.133 -12.501 -14.003 1.00 93.12 74 THR A N 1
ATOM 634 C CA . THR A 1 74 ? 7.557 -12.642 -13.670 1.00 93.12 74 THR A CA 1
ATOM 635 C C . THR A 1 74 ? 8.095 -13.975 -14.164 1.00 93.12 74 THR A C 1
ATOM 637 O O . THR A 1 74 ? 7.462 -15.014 -13.985 1.00 93.12 74 THR A O 1
ATOM 640 N N . GLY A 1 75 ? 9.248 -13.959 -14.838 1.00 89.44 75 GLY A N 1
ATOM 641 C CA . GLY A 1 75 ? 9.905 -15.186 -15.310 1.00 89.44 75 GLY A CA 1
ATOM 642 C C . GLY A 1 75 ? 9.053 -16.084 -16.225 1.00 89.44 75 GLY A C 1
ATOM 643 O O . GLY A 1 75 ? 9.299 -17.283 -16.283 1.00 89.44 75 GLY A O 1
ATOM 644 N N . GLY A 1 76 ? 8.054 -15.527 -16.921 1.00 90.88 76 GLY A N 1
ATOM 645 C CA . GLY A 1 76 ? 7.113 -16.280 -17.765 1.00 90.88 76 GLY A CA 1
ATOM 646 C C . GLY A 1 76 ? 5.871 -16.816 -17.041 1.00 90.88 76 GLY A C 1
ATOM 647 O O . GLY A 1 76 ? 4.955 -17.291 -17.708 1.00 90.88 76 GLY A O 1
ATOM 648 N N . ASP A 1 77 ? 5.801 -16.674 -15.717 1.00 95.25 77 ASP A N 1
ATOM 649 C CA . ASP A 1 77 ? 4.653 -17.058 -14.897 1.00 95.25 77 ASP A CA 1
ATOM 650 C C . ASP A 1 77 ? 3.820 -15.836 -14.483 1.00 95.25 77 ASP A C 1
ATOM 652 O O . ASP A 1 77 ? 4.295 -14.697 -14.478 1.00 95.25 77 ASP A O 1
ATOM 656 N N . ILE A 1 78 ? 2.572 -16.081 -14.078 1.00 95.75 78 ILE A N 1
ATOM 657 C CA . ILE A 1 78 ? 1.740 -15.098 -13.375 1.00 95.75 78 ILE A CA 1
ATOM 658 C C . ILE A 1 78 ? 1.811 -15.405 -11.880 1.00 95.75 78 ILE A C 1
ATOM 660 O O . ILE A 1 78 ? 1.570 -16.538 -11.462 1.00 95.75 78 ILE A O 1
ATOM 664 N N . ARG A 1 79 ? 2.131 -14.395 -11.070 1.00 94.75 79 ARG A N 1
ATOM 665 C CA . ARG A 1 79 ? 2.214 -14.494 -9.611 1.00 94.75 79 ARG A CA 1
ATOM 666 C C . ARG A 1 79 ? 1.311 -13.464 -8.930 1.00 94.75 79 ARG A C 1
ATOM 668 O O . ARG A 1 79 ? 1.036 -12.420 -9.521 1.00 94.75 79 ARG A O 1
ATOM 675 N N . PRO A 1 80 ? 0.866 -13.733 -7.692 1.00 94.75 80 PRO A N 1
ATOM 676 C CA . PRO A 1 80 ? 0.041 -12.799 -6.943 1.00 94.75 80 PRO A CA 1
ATOM 677 C C . PRO A 1 80 ? 0.884 -11.738 -6.220 1.00 94.75 80 PRO A C 1
ATOM 679 O O . PRO A 1 80 ? 1.897 -12.054 -5.587 1.00 94.75 80 PRO A O 1
ATOM 682 N N . LEU A 1 81 ? 0.444 -10.485 -6.302 1.00 94.31 81 LEU A N 1
ATOM 683 C CA . LEU A 1 81 ? 0.831 -9.356 -5.457 1.00 94.31 81 LEU A CA 1
ATOM 684 C C . LEU A 1 81 ? -0.322 -9.064 -4.490 1.00 94.31 81 LEU A C 1
ATOM 686 O O . LEU A 1 81 ? -1.477 -9.033 -4.906 1.00 94.31 81 LEU A O 1
ATOM 690 N N . PHE A 1 82 ? -0.009 -8.809 -3.224 1.00 95.00 82 PHE A N 1
ATOM 691 C CA . PHE A 1 82 ? -0.984 -8.435 -2.202 1.00 95.00 82 PHE A CA 1
ATOM 692 C C . PHE A 1 82 ? -0.593 -7.063 -1.657 1.00 95.00 82 PHE A C 1
ATOM 694 O O . PHE A 1 82 ? 0.325 -7.016 -0.845 1.00 95.00 82 PHE A O 1
ATOM 701 N N . PRO A 1 83 ? -1.216 -5.963 -2.124 1.00 95.00 83 PRO A N 1
ATOM 702 C CA . PRO A 1 83 ? -0.881 -4.631 -1.636 1.00 95.00 83 PRO A CA 1
ATOM 703 C C . PRO A 1 83 ? -1.136 -4.506 -0.136 1.00 95.00 83 PRO A C 1
ATOM 705 O O . PRO A 1 83 ? -2.216 -4.916 0.269 1.00 95.00 83 PRO A O 1
ATOM 708 N N . ASP A 1 84 ? -0.237 -3.938 0.667 1.00 95.19 84 ASP A N 1
ATOM 709 C CA . ASP A 1 84 ? -0.330 -4.054 2.137 1.00 95.19 84 ASP A CA 1
ATOM 710 C C . ASP A 1 84 ? -1.535 -3.326 2.769 1.00 95.19 84 ASP A C 1
ATOM 712 O O . ASP A 1 84 ? -2.145 -3.835 3.717 1.00 95.19 84 ASP A O 1
ATOM 716 N N . LEU A 1 85 ? -1.888 -2.126 2.289 1.00 97.31 85 LEU A N 1
ATOM 717 C CA . LEU A 1 85 ? -2.890 -1.270 2.937 1.00 97.31 85 LEU A CA 1
ATOM 718 C C . LEU A 1 85 ? -3.986 -0.810 1.974 1.00 97.31 85 LEU A C 1
ATOM 720 O O . LEU A 1 85 ? -3.713 -0.298 0.886 1.00 97.31 85 LEU A O 1
ATOM 724 N N . VAL A 1 86 ? -5.234 -0.888 2.440 1.00 97.75 86 VAL A N 1
ATOM 725 C CA . VAL A 1 86 ? -6.376 -0.192 1.833 1.00 97.75 86 VAL A CA 1
ATOM 726 C C . VAL A 1 86 ? -6.867 0.878 2.802 1.00 97.75 86 VAL A C 1
ATOM 728 O O . VAL A 1 86 ? -7.322 0.567 3.901 1.00 97.75 86 VAL A O 1
ATOM 731 N N . MET A 1 87 ? -6.782 2.145 2.404 1.00 97.94 87 MET A N 1
ATOM 732 C CA . MET A 1 87 ? -7.246 3.283 3.199 1.00 97.94 87 MET A CA 1
ATOM 733 C C . MET A 1 87 ? -8.645 3.708 2.769 1.00 97.94 87 MET A C 1
ATOM 735 O O . MET A 1 87 ? -8.946 3.745 1.579 1.00 97.94 87 MET A O 1
ATOM 739 N N . VAL A 1 88 ? -9.474 4.110 3.731 1.00 97.50 88 VAL A N 1
ATOM 740 C CA . VAL A 1 88 ? -10.793 4.696 3.484 1.00 97.50 88 VAL A CA 1
ATOM 741 C C . VAL A 1 88 ? -10.746 6.181 3.817 1.00 97.50 88 VAL A C 1
ATOM 743 O O . VAL A 1 88 ? -10.470 6.579 4.956 1.00 97.50 88 VAL A O 1
ATOM 746 N N . ARG A 1 89 ? -11.027 7.004 2.810 1.00 95.94 89 ARG A N 1
ATOM 747 C CA . ARG A 1 89 ? -11.143 8.455 2.924 1.00 95.94 89 ARG A CA 1
ATOM 748 C C . ARG A 1 89 ? -12.587 8.882 2.853 1.00 95.94 89 ARG A C 1
ATOM 750 O O . ARG A 1 89 ? -13.293 8.468 1.943 1.00 95.94 89 ARG A O 1
ATOM 757 N N . GLN A 1 90 ? -12.998 9.756 3.756 1.00 94.12 90 GLN A N 1
ATOM 758 C CA . GLN A 1 90 ? -14.254 10.473 3.612 1.00 94.12 90 GLN A CA 1
ATOM 759 C C . GLN A 1 90 ? -14.038 11.664 2.679 1.00 94.12 90 GLN A C 1
ATOM 761 O O . GLN A 1 90 ? -13.156 12.491 2.903 1.00 94.12 90 GLN A O 1
ATOM 766 N N . GLN A 1 91 ? -14.826 11.743 1.614 1.00 88.31 91 GLN A N 1
ATOM 767 C CA . GLN A 1 91 ? -14.851 12.906 0.744 1.00 88.31 91 GLN A CA 1
ATOM 768 C C . GLN A 1 91 ? -15.848 13.918 1.311 1.00 88.31 91 GLN A C 1
ATOM 770 O O . GLN A 1 91 ? -16.947 13.550 1.726 1.00 88.31 91 GLN A O 1
ATOM 775 N N . ASN A 1 92 ? -15.462 15.195 1.331 1.00 78.38 92 ASN A N 1
ATOM 776 C CA . ASN A 1 92 ? -16.371 16.268 1.720 1.00 78.38 92 ASN A CA 1
ATOM 777 C C . ASN A 1 92 ? -17.552 16.290 0.746 1.00 78.38 92 ASN A C 1
ATOM 779 O O . ASN A 1 92 ? -17.369 16.497 -0.456 1.00 78.38 92 ASN A O 1
ATOM 783 N N . THR A 1 93 ? -18.747 16.064 1.271 1.00 73.56 93 THR A N 1
ATOM 784 C CA . THR A 1 93 ? -20.009 16.220 0.552 1.00 73.56 93 THR A CA 1
ATOM 785 C C . THR A 1 93 ? -20.653 17.548 0.949 1.00 73.56 93 THR A C 1
ATOM 787 O O . THR A 1 93 ? -20.222 18.183 1.916 1.00 73.56 93 THR A O 1
ATOM 790 N N . ALA A 1 94 ? -21.616 18.034 0.162 1.00 74.38 94 ALA A N 1
ATOM 791 C CA . ALA A 1 94 ? -22.350 19.235 0.543 1.00 74.38 94 ALA A CA 1
ATOM 792 C C . ALA A 1 94 ? -23.140 18.977 1.838 1.00 74.38 94 ALA A C 1
ATOM 794 O O . ALA A 1 94 ? -23.498 17.836 2.140 1.00 74.38 94 ALA A O 1
ATOM 795 N N . ASP A 1 95 ? -23.414 20.034 2.604 1.00 71.12 95 ASP A N 1
ATOM 796 C CA . ASP A 1 95 ? -24.192 19.917 3.838 1.00 71.12 95 ASP A CA 1
ATOM 797 C C . ASP A 1 95 ? -25.552 19.249 3.559 1.00 71.12 95 ASP A C 1
ATOM 799 O O . ASP A 1 95 ? -26.377 19.781 2.815 1.00 71.12 95 ASP A O 1
ATOM 803 N N . GLY A 1 96 ? -25.783 18.085 4.176 1.00 71.75 96 GLY A N 1
ATOM 804 C CA . GLY A 1 96 ? -27.016 17.302 4.041 1.00 71.75 96 GLY A CA 1
ATOM 805 C C . GLY A 1 96 ? -26.931 16.084 3.114 1.00 71.75 96 GLY A C 1
ATOM 806 O O . GLY A 1 96 ? -27.872 15.292 3.105 1.00 71.75 96 GLY A O 1
ATOM 807 N N . ASP A 1 97 ? -25.825 15.897 2.392 1.00 79.62 97 ASP A N 1
ATOM 808 C CA . ASP A 1 97 ? -25.577 14.684 1.609 1.00 79.62 97 ASP A CA 1
ATOM 809 C C . ASP A 1 97 ? -25.014 13.555 2.487 1.00 79.62 97 ASP A C 1
ATOM 811 O O . ASP A 1 97 ? -24.216 13.787 3.400 1.00 79.62 97 ASP A O 1
ATOM 815 N N . GLU A 1 98 ? -25.372 12.311 2.157 1.00 81.44 98 GLU A N 1
ATOM 816 C CA . GLU A 1 98 ? -24.727 11.125 2.728 1.00 81.44 98 GLU A CA 1
ATOM 817 C C . GLU A 1 98 ? -23.207 11.177 2.482 1.00 81.44 98 GLU A C 1
ATOM 819 O O . GLU A 1 98 ? -22.771 11.560 1.388 1.00 81.44 98 GLU A O 1
ATOM 824 N N . PRO A 1 99 ? -22.375 10.791 3.466 1.00 82.81 99 PRO A N 1
ATOM 825 C CA . PRO A 1 99 ? -20.934 10.794 3.293 1.00 82.81 99 PRO A CA 1
ATOM 826 C C . PRO A 1 99 ? -20.539 9.858 2.148 1.00 82.81 99 PRO A C 1
ATOM 828 O O . PRO A 1 99 ? -20.962 8.704 2.080 1.00 82.81 99 PRO A O 1
ATOM 831 N N . SER A 1 100 ? -19.686 10.356 1.255 1.00 90.19 100 SER A N 1
ATOM 832 C CA . SER A 1 100 ? -19.080 9.542 0.201 1.00 90.19 100 SER A CA 1
ATOM 833 C C . SER A 1 100 ? -17.667 9.131 0.599 1.00 90.19 100 SER A C 1
ATOM 835 O O . SER A 1 100 ? -16.959 9.869 1.293 1.00 90.19 100 SER A O 1
ATOM 837 N N . TYR A 1 101 ? -17.257 7.937 0.171 1.00 93.50 101 TYR A N 1
ATOM 838 C CA . TYR A 1 101 ? -15.964 7.365 0.528 1.00 93.50 101 TYR A CA 1
ATOM 839 C C . TYR A 1 101 ? -15.130 7.051 -0.708 1.00 93.50 101 TYR A C 1
ATOM 841 O O . TYR A 1 101 ? -15.638 6.545 -1.707 1.00 93.50 101 TYR A O 1
ATOM 849 N N . LEU A 1 102 ? -13.833 7.327 -0.608 1.00 95.50 102 LEU A N 1
ATOM 850 C CA . LEU A 1 102 ? -12.820 6.916 -1.569 1.00 95.50 102 LEU A CA 1
ATOM 851 C C . LEU A 1 102 ? -11.921 5.861 -0.930 1.00 95.50 102 LEU A C 1
ATOM 853 O O . LEU A 1 102 ? -11.538 5.983 0.234 1.00 95.50 102 LEU A O 1
ATOM 857 N N . PHE A 1 103 ? -11.553 4.856 -1.715 1.00 96.19 103 PHE A N 1
ATOM 858 C CA . PHE A 1 103 ? -10.639 3.801 -1.297 1.00 96.19 103 PHE A CA 1
ATOM 859 C C . PHE A 1 103 ? -9.290 4.015 -1.961 1.00 96.19 103 PHE A C 1
ATOM 861 O O . PHE A 1 103 ? -9.230 4.207 -3.173 1.00 96.19 103 PHE A O 1
ATOM 868 N N . ASP A 1 104 ? -8.214 3.979 -1.188 1.00 97.94 104 ASP A N 1
ATOM 869 C CA . ASP A 1 104 ? -6.862 4.089 -1.722 1.00 97.94 104 ASP A CA 1
ATOM 870 C C . ASP A 1 104 ? -6.081 2.805 -1.454 1.00 97.94 104 ASP A C 1
ATOM 872 O O . ASP A 1 104 ? -6.132 2.281 -0.343 1.00 97.94 104 ASP A O 1
ATOM 876 N N . ILE A 1 105 ? -5.316 2.341 -2.438 1.00 98.19 105 ILE A N 1
ATOM 877 C CA . ILE A 1 105 ? -4.345 1.256 -2.265 1.00 98.19 105 ILE A CA 1
ATOM 878 C C . ILE A 1 105 ? -2.978 1.883 -2.018 1.00 98.19 105 ILE A C 1
ATOM 880 O O . ILE A 1 105 ? -2.513 2.675 -2.840 1.00 98.19 105 ILE A O 1
ATOM 884 N N . LEU A 1 106 ? -2.330 1.527 -0.910 1.00 97.62 106 LEU A N 1
ATOM 885 C CA . LEU A 1 106 ? -0.971 1.954 -0.592 1.00 97.62 106 LEU A CA 1
ATOM 886 C C . LEU A 1 106 ? -0.079 0.721 -0.453 1.00 97.62 106 LEU A C 1
ATOM 888 O O . LEU A 1 106 ? -0.243 -0.064 0.479 1.00 97.62 106 LEU A O 1
ATOM 892 N N . GLU A 1 107 ? 0.865 0.577 -1.378 1.00 95.56 107 GLU A N 1
ATOM 893 C CA . GLU A 1 107 ? 1.816 -0.532 -1.417 1.00 95.56 107 GLU A CA 1
ATOM 894 C C . GLU A 1 107 ? 3.228 -0.031 -1.076 1.00 95.56 107 GLU A C 1
ATOM 896 O O . GLU A 1 107 ? 3.926 0.489 -1.957 1.00 95.56 107 GLU A O 1
ATOM 901 N N . PRO A 1 108 ? 3.667 -0.115 0.196 1.00 92.00 108 PRO A N 1
ATOM 902 C CA . PRO A 1 108 ? 5.050 0.149 0.552 1.00 92.00 108 PRO A CA 1
ATOM 903 C C . PRO A 1 108 ? 5.945 -0.935 -0.047 1.00 92.00 108 PRO A C 1
ATOM 905 O O . PRO A 1 108 ? 5.719 -2.130 0.099 1.00 92.00 108 PRO A O 1
ATOM 908 N N . HIS A 1 109 ? 6.989 -0.508 -0.744 1.00 83.81 109 HIS A N 1
ATOM 909 C CA . HIS A 1 109 ? 7.706 -1.373 -1.659 1.00 83.81 109 HIS A CA 1
ATOM 910 C C . HIS A 1 109 ? 9.216 -1.292 -1.436 1.00 83.81 109 HIS A C 1
ATOM 912 O O . HIS A 1 109 ? 9.834 -0.242 -1.608 1.00 83.81 109 HIS A O 1
ATOM 918 N N . ASP A 1 110 ? 9.825 -2.412 -1.047 1.00 80.75 110 ASP A N 1
ATOM 919 C CA . ASP A 1 110 ? 11.254 -2.489 -0.730 1.00 80.75 110 ASP A CA 1
ATOM 920 C C . ASP A 1 110 ? 12.109 -2.574 -2.017 1.00 80.75 110 ASP A C 1
ATOM 922 O O . ASP A 1 110 ? 12.053 -3.597 -2.716 1.00 80.75 110 ASP A O 1
ATOM 926 N N . PRO A 1 111 ? 12.922 -1.541 -2.340 1.00 77.69 111 PRO A N 1
ATOM 927 C CA . PRO A 1 111 ? 13.767 -1.498 -3.540 1.00 77.69 111 PRO A CA 1
ATOM 928 C C . PRO A 1 111 ? 14.817 -2.615 -3.606 1.00 77.69 111 PRO A C 1
ATOM 930 O O . PRO A 1 111 ? 15.324 -2.904 -4.687 1.00 77.69 111 PRO A O 1
ATOM 933 N N . SER A 1 112 ? 15.131 -3.280 -2.488 1.00 76.69 112 SER A N 1
ATOM 934 C CA . SER A 1 112 ? 16.134 -4.352 -2.452 1.00 76.69 112 SER A CA 1
ATOM 935 C C . SER A 1 112 ? 15.667 -5.677 -3.072 1.00 76.69 112 SER A C 1
ATOM 937 O O . SER A 1 112 ? 16.487 -6.568 -3.311 1.00 76.69 112 SER A O 1
ATOM 939 N N . ARG A 1 113 ? 14.366 -5.834 -3.359 1.00 76.56 113 ARG A N 1
ATOM 940 C CA . ARG A 1 113 ? 13.805 -7.066 -3.938 1.00 76.56 113 ARG A CA 1
ATOM 941 C C . ARG A 1 113 ? 13.996 -7.130 -5.459 1.00 76.56 113 ARG A C 1
ATOM 943 O O . ARG A 1 113 ? 13.820 -6.147 -6.175 1.00 76.56 113 ARG A O 1
ATOM 950 N N . SER A 1 114 ? 14.330 -8.314 -5.975 1.00 73.75 114 SER A N 1
ATOM 951 C CA . SER A 1 114 ? 14.651 -8.508 -7.398 1.00 73.75 114 SER A CA 1
ATOM 952 C C . SER A 1 114 ? 13.438 -8.466 -8.336 1.00 73.75 114 SER A C 1
ATOM 954 O O . SER A 1 114 ? 13.611 -8.168 -9.510 1.00 73.75 114 SER A O 1
ATOM 956 N N . ASP A 1 115 ? 12.227 -8.730 -7.837 1.00 74.38 115 ASP A N 1
ATOM 957 C CA . ASP A 1 115 ? 10.960 -8.738 -8.596 1.00 74.38 115 ASP A CA 1
ATOM 958 C C . ASP A 1 115 ? 10.169 -7.415 -8.481 1.00 74.38 115 ASP A C 1
ATOM 960 O O . ASP A 1 115 ? 8.957 -7.364 -8.697 1.00 74.38 115 ASP A O 1
ATOM 964 N N . ASN A 1 116 ? 10.850 -6.333 -8.098 1.00 85.75 116 ASN A N 1
ATOM 965 C CA . ASN A 1 116 ? 10.239 -5.057 -7.724 1.00 85.75 116 ASN A CA 1
ATOM 966 C C . ASN A 1 116 ? 9.585 -4.338 -8.919 1.00 85.75 116 ASN A C 1
ATOM 968 O O . ASN A 1 116 ? 8.397 -4.010 -8.875 1.00 85.75 116 ASN A O 1
ATOM 972 N N . PHE A 1 117 ? 10.301 -4.184 -10.038 1.00 94.25 117 PHE A N 1
ATOM 973 C CA . PHE A 1 117 ? 9.719 -3.546 -11.223 1.00 94.25 117 PHE A CA 1
ATOM 974 C C . PHE A 1 117 ? 8.557 -4.342 -11.841 1.00 94.25 117 PHE A C 1
ATOM 976 O O . PHE A 1 117 ? 7.589 -3.751 -12.314 1.00 94.25 117 PHE A O 1
ATOM 983 N N . GLU A 1 118 ? 8.603 -5.676 -11.798 1.00 95.81 118 GLU A N 1
ATOM 984 C CA . GLU A 1 118 ? 7.537 -6.540 -12.323 1.00 95.81 118 GLU A CA 1
ATOM 985 C C . GLU A 1 118 ? 6.232 -6.369 -11.529 1.00 95.81 118 GLU A C 1
ATOM 987 O O . GLU A 1 118 ? 5.146 -6.298 -12.112 1.00 95.81 118 GLU A O 1
ATOM 992 N N . LYS A 1 119 ? 6.332 -6.217 -10.203 1.00 95.25 119 LYS A N 1
ATOM 993 C CA . LYS A 1 119 ? 5.192 -5.887 -9.334 1.00 95.25 119 LYS A CA 1
ATOM 994 C C . LYS A 1 119 ? 4.646 -4.491 -9.605 1.00 95.25 119 LYS A C 1
ATOM 996 O O . LYS A 1 119 ? 3.429 -4.335 -9.674 1.00 95.25 119 LYS A O 1
ATOM 1001 N N . ALA A 1 120 ? 5.515 -3.500 -9.815 1.00 96.75 120 ALA A N 1
ATOM 1002 C CA . ALA A 1 120 ? 5.093 -2.153 -10.198 1.00 96.75 120 ALA A CA 1
ATOM 1003 C C . ALA A 1 120 ? 4.297 -2.161 -11.515 1.00 96.75 120 ALA A C 1
ATOM 1005 O O . ALA A 1 120 ? 3.248 -1.527 -11.599 1.00 96.75 120 ALA A O 1
ATOM 1006 N N . ILE A 1 121 ? 4.732 -2.945 -12.510 1.00 97.50 121 ILE A N 1
ATOM 1007 C CA . ILE A 1 121 ? 3.988 -3.155 -13.764 1.00 97.50 121 ILE A CA 1
ATOM 1008 C C . ILE A 1 121 ? 2.635 -3.823 -13.498 1.00 97.50 121 ILE A C 1
ATOM 1010 O O . ILE A 1 121 ? 1.630 -3.405 -14.069 1.00 97.50 121 ILE A O 1
ATOM 1014 N N . GLY A 1 122 ? 2.583 -4.845 -12.637 1.00 97.38 122 GLY A N 1
ATOM 1015 C CA . GLY A 1 122 ? 1.326 -5.488 -12.237 1.00 97.38 122 GLY A CA 1
ATOM 1016 C C . GLY A 1 122 ? 0.333 -4.503 -11.616 1.00 97.38 122 GLY A C 1
ATOM 1017 O O . GLY A 1 122 ? -0.828 -4.455 -12.022 1.00 97.38 122 GLY A O 1
ATOM 1018 N N . LEU A 1 123 ? 0.809 -3.658 -10.699 1.00 97.69 123 LEU A N 1
ATOM 1019 C CA . LEU A 1 123 ? 0.006 -2.615 -10.062 1.00 97.69 123 LEU A CA 1
ATOM 1020 C C . LEU A 1 123 ? -0.451 -1.540 -11.065 1.00 97.69 123 LEU A C 1
ATOM 1022 O O . LEU A 1 123 ? -1.607 -1.124 -11.025 1.00 97.69 123 LEU A O 1
ATOM 1026 N N . ALA A 1 124 ? 0.410 -1.137 -12.004 1.00 98.12 124 ALA A N 1
ATOM 1027 C CA . ALA A 1 124 ? 0.056 -0.201 -13.072 1.00 98.12 124 ALA A CA 1
ATOM 1028 C C . ALA A 1 124 ? -1.017 -0.778 -14.011 1.00 98.12 124 ALA A C 1
ATOM 1030 O O . ALA A 1 124 ? -2.009 -0.111 -14.294 1.00 98.12 124 ALA A O 1
ATOM 1031 N N . ARG A 1 125 ? -0.891 -2.048 -14.425 1.00 98.06 125 ARG A N 1
ATOM 1032 C CA . ARG A 1 125 ? -1.928 -2.738 -15.216 1.00 98.06 125 ARG A CA 1
ATOM 1033 C C . ARG A 1 125 ? -3.246 -2.819 -14.459 1.00 98.06 125 ARG A C 1
ATOM 1035 O O . ARG A 1 125 ? -4.302 -2.631 -15.056 1.00 98.06 125 ARG A O 1
ATOM 1042 N N . PHE A 1 126 ? -3.204 -3.092 -13.158 1.00 97.69 126 PHE A N 1
ATOM 1043 C CA . PHE A 1 126 ? -4.403 -3.062 -12.328 1.00 97.69 126 PHE A CA 1
ATOM 1044 C C . PHE A 1 126 ? -5.041 -1.667 -12.321 1.00 97.69 126 PHE A C 1
ATOM 1046 O O . PHE A 1 126 ? -6.248 -1.555 -12.535 1.00 97.69 126 PHE A O 1
ATOM 1053 N N . ALA A 1 127 ? -4.243 -0.607 -12.174 1.00 97.94 127 ALA A N 1
ATOM 1054 C CA . ALA A 1 127 ? -4.723 0.770 -12.238 1.00 97.94 127 ALA A CA 1
ATOM 1055 C C . ALA A 1 127 ? -5.322 1.137 -13.612 1.00 97.94 127 ALA A C 1
ATOM 1057 O O . ALA A 1 127 ? -6.371 1.775 -13.648 1.00 97.94 127 ALA A O 1
ATOM 1058 N N . GLU A 1 128 ? -4.761 0.675 -14.738 1.00 97.44 128 GLU A N 1
ATOM 1059 C CA . GLU A 1 128 ? -5.359 0.912 -16.068 1.00 97.44 128 GLU A CA 1
ATOM 1060 C C . GLU A 1 128 ? -6.790 0.367 -16.186 1.00 97.44 128 GLU A C 1
ATOM 1062 O O . GLU A 1 128 ? -7.648 1.000 -16.802 1.00 97.44 128 GLU A O 1
ATOM 1067 N N . HIS A 1 129 ? -7.063 -0.800 -15.597 1.00 96.00 129 HIS A N 1
ATOM 1068 C CA . HIS A 1 129 ? -8.360 -1.470 -15.726 1.00 96.00 129 HIS A CA 1
ATOM 1069 C C . HIS A 1 129 ? -9.349 -1.069 -14.624 1.00 96.00 129 HIS A C 1
ATOM 1071 O O . HIS A 1 129 ? -10.554 -0.972 -14.867 1.00 96.00 129 HIS A O 1
ATOM 1077 N N . HIS A 1 130 ? -8.851 -0.841 -13.409 1.00 96.44 130 HIS A N 1
ATOM 1078 C CA . HIS A 1 130 ? -9.662 -0.717 -12.197 1.00 96.44 130 HIS A CA 1
ATOM 1079 C C . HIS A 1 130 ? -9.433 0.586 -11.431 1.00 96.44 130 HIS A C 1
ATOM 1081 O O . HIS A 1 130 ? -10.148 0.842 -10.468 1.00 96.44 130 HIS A O 1
ATOM 1087 N N . GLY A 1 131 ? -8.495 1.438 -11.855 1.00 96.38 131 GLY A N 1
ATOM 1088 C CA . GLY A 1 131 ? -8.111 2.656 -11.136 1.00 96.38 131 GLY A CA 1
ATOM 1089 C C . GLY A 1 131 ? -9.268 3.615 -10.867 1.00 96.38 131 GLY A C 1
ATOM 1090 O O . GLY A 1 131 ? -9.293 4.256 -9.826 1.00 96.38 131 GLY A O 1
ATOM 1091 N N . HIS A 1 132 ? -10.285 3.635 -11.735 1.00 95.62 132 HIS A N 1
ATOM 1092 C CA . HIS A 1 132 ? -11.511 4.425 -11.562 1.00 95.62 132 HIS A CA 1
ATOM 1093 C C . HIS A 1 132 ? -12.357 4.035 -10.334 1.00 95.62 132 HIS A C 1
ATOM 1095 O O . HIS A 1 132 ? -13.224 4.806 -9.930 1.00 95.62 132 HIS A O 1
ATOM 1101 N N . LEU A 1 133 ? -12.131 2.854 -9.749 1.00 94.88 133 LEU A N 1
ATOM 1102 C CA . LEU A 1 133 ? -12.782 2.401 -8.514 1.00 94.88 133 LEU A CA 1
ATOM 1103 C C . LEU A 1 133 ? -12.070 2.912 -7.251 1.00 94.88 133 LEU A C 1
ATOM 1105 O O . LEU A 1 133 ? -12.615 2.805 -6.153 1.00 94.88 133 LEU A O 1
ATOM 1109 N N . PHE A 1 134 ? -10.859 3.452 -7.397 1.00 96.31 134 PHE A N 1
ATOM 1110 C CA . PHE A 1 134 ? -9.997 3.862 -6.296 1.00 96.31 134 PHE A CA 1
ATOM 1111 C C . PHE A 1 134 ? -9.692 5.356 -6.383 1.00 96.31 134 PHE A C 1
ATOM 1113 O O . PHE A 1 134 ? -9.485 5.915 -7.457 1.00 96.31 134 PHE A O 1
ATOM 1120 N N . GLY A 1 135 ? -9.620 6.018 -5.231 1.00 95.94 135 GLY A N 1
ATOM 1121 C CA . GLY A 1 135 ? -9.174 7.404 -5.160 1.00 95.94 135 GLY A CA 1
ATOM 1122 C C . GLY A 1 135 ? -7.697 7.540 -5.528 1.00 95.94 135 GLY A C 1
ATOM 1123 O O . GLY A 1 135 ? -7.323 8.488 -6.216 1.00 95.94 135 GLY A O 1
ATOM 1124 N N . ARG A 1 136 ? -6.866 6.597 -5.074 1.00 97.12 136 ARG A N 1
ATOM 1125 C CA . ARG A 1 136 ? -5.419 6.541 -5.322 1.00 97.12 136 ARG A CA 1
ATOM 1126 C C . ARG A 1 136 ? -4.945 5.092 -5.388 1.00 97.12 136 ARG A C 1
ATOM 1128 O O . ARG A 1 136 ? -5.451 4.245 -4.651 1.00 97.12 136 ARG A O 1
ATOM 1135 N N . ILE A 1 137 ? -3.930 4.826 -6.200 1.00 98.38 137 ILE A N 1
ATOM 1136 C CA . ILE A 1 137 ? -3.193 3.559 -6.193 1.00 98.38 137 ILE A CA 1
ATOM 1137 C C . ILE A 1 137 ? -1.714 3.917 -6.171 1.00 98.38 137 ILE A C 1
ATOM 1139 O O . ILE A 1 137 ? -1.157 4.344 -7.176 1.00 98.38 137 ILE A O 1
ATOM 1143 N N . GLN A 1 138 ? -1.074 3.781 -5.015 1.00 97.94 138 GLN A N 1
ATOM 1144 C CA . GLN A 1 138 ? 0.271 4.303 -4.800 1.00 97.94 138 GLN A CA 1
ATOM 1145 C C . GLN A 1 138 ? 1.262 3.182 -4.540 1.00 97.94 138 GLN A C 1
ATOM 1147 O O . GLN A 1 138 ? 1.053 2.352 -3.657 1.00 97.94 138 GLN A O 1
ATOM 1152 N N . LEU A 1 139 ? 2.373 3.219 -5.272 1.00 96.62 139 LEU A N 1
ATOM 1153 C CA . LEU A 1 139 ? 3.583 2.487 -4.926 1.00 96.62 139 LEU A CA 1
ATOM 1154 C C . LEU A 1 139 ? 4.479 3.422 -4.114 1.00 96.62 139 LEU A C 1
ATOM 1156 O O . LEU A 1 139 ? 4.772 4.535 -4.560 1.00 96.62 139 LEU A O 1
ATOM 1160 N N . LEU A 1 140 ? 4.899 2.999 -2.924 1.00 95.38 140 LEU A N 1
ATOM 1161 C CA . LEU A 1 140 ? 5.667 3.841 -2.011 1.00 95.38 140 LEU A CA 1
ATOM 1162 C C . LEU A 1 140 ? 7.068 3.286 -1.797 1.00 95.38 140 LEU A C 1
ATOM 1164 O O . LEU A 1 140 ? 7.258 2.082 -1.675 1.00 95.38 140 LEU A O 1
ATOM 1168 N N . ARG A 1 141 ? 8.051 4.174 -1.678 1.00 91.94 141 ARG A N 1
ATOM 1169 C CA . ARG A 1 141 ? 9.420 3.834 -1.275 1.00 91.94 141 ARG A CA 1
ATOM 1170 C C . ARG A 1 141 ? 9.879 4.764 -0.177 1.00 91.94 141 ARG A C 1
ATOM 1172 O O . ARG A 1 141 ? 9.467 5.918 -0.137 1.00 91.94 141 ARG A O 1
ATOM 1179 N N . LYS A 1 142 ? 10.755 4.270 0.690 1.00 88.50 142 LYS A N 1
ATOM 1180 C CA . LYS A 1 142 ? 11.422 5.108 1.681 1.00 88.50 142 LYS A CA 1
ATOM 1181 C C . LYS A 1 142 ? 12.750 5.600 1.112 1.00 88.50 142 LYS A C 1
ATOM 1183 O O . LYS A 1 142 ? 13.561 4.787 0.670 1.00 88.50 142 LYS A O 1
ATOM 1188 N N . ASP A 1 143 ? 12.947 6.912 1.088 1.00 85.75 143 ASP A N 1
ATOM 1189 C CA . ASP A 1 143 ? 14.205 7.519 0.656 1.00 85.75 143 ASP A CA 1
ATOM 1190 C C . ASP A 1 143 ? 15.297 7.396 1.736 1.00 85.75 143 ASP A C 1
ATOM 1192 O O . ASP A 1 143 ? 15.062 6.912 2.849 1.00 85.75 143 ASP A O 1
ATOM 1196 N N . SER A 1 144 ? 16.512 7.854 1.424 1.00 84.00 144 SER A N 1
ATOM 1197 C CA . SER A 1 144 ? 17.644 7.824 2.360 1.00 84.00 144 SER A CA 1
ATOM 1198 C C . SER A 1 144 ? 17.442 8.680 3.616 1.00 84.00 144 SER A C 1
ATOM 1200 O O . SER A 1 144 ? 18.120 8.452 4.615 1.00 84.00 144 SER A O 1
ATOM 1202 N N . ASN A 1 145 ? 16.538 9.662 3.573 1.00 86.81 145 ASN A N 1
ATOM 1203 C CA . ASN A 1 145 ? 16.200 10.529 4.704 1.00 86.81 145 ASN A CA 1
ATOM 1204 C C . ASN A 1 145 ? 15.061 9.952 5.554 1.00 86.81 145 ASN A C 1
ATOM 1206 O O . ASN A 1 145 ? 14.744 10.485 6.614 1.00 86.81 145 ASN A O 1
ATOM 1210 N N . GLY A 1 146 ? 14.460 8.852 5.107 1.00 87.25 146 GLY A N 1
ATOM 1211 C CA . GLY A 1 146 ? 13.363 8.192 5.780 1.00 87.25 146 GLY A CA 1
ATOM 1212 C C . GLY A 1 146 ? 11.974 8.701 5.387 1.00 87.25 146 GLY A C 1
ATOM 1213 O O . GLY A 1 146 ? 11.005 8.326 6.045 1.00 87.25 146 GLY A O 1
ATOM 1214 N N . HIS A 1 147 ? 11.846 9.520 4.343 1.00 90.88 147 HIS A N 1
ATOM 1215 C CA . HIS A 1 147 ? 10.549 9.986 3.856 1.00 90.88 147 HIS A CA 1
ATOM 1216 C C . HIS A 1 147 ? 9.949 9.011 2.846 1.00 90.88 147 HIS A C 1
ATOM 1218 O O . HIS A 1 147 ? 10.666 8.370 2.076 1.00 90.88 147 HIS A O 1
ATOM 1224 N N . PHE A 1 148 ? 8.618 8.927 2.819 1.00 93.62 148 PHE A N 1
ATOM 1225 C CA . PHE A 1 148 ? 7.921 8.165 1.792 1.00 93.62 148 PHE A CA 1
ATOM 1226 C C . PHE A 1 148 ? 7.815 8.980 0.505 1.00 93.62 148 PHE A C 1
ATOM 1228 O O . PHE A 1 148 ? 7.114 9.991 0.457 1.00 93.62 148 PHE A O 1
ATOM 1235 N N . GLN A 1 149 ? 8.468 8.495 -0.545 1.00 94.56 149 GLN A N 1
ATOM 1236 C CA . GLN A 1 149 ? 8.197 8.887 -1.920 1.00 94.56 149 GLN A CA 1
ATOM 1237 C C . GLN A 1 149 ? 7.041 8.059 -2.470 1.00 94.56 149 GLN A C 1
ATOM 1239 O O . GLN A 1 149 ? 6.956 6.853 -2.218 1.00 94.56 149 GLN A O 1
ATOM 1244 N N . ARG A 1 150 ? 6.158 8.699 -3.234 1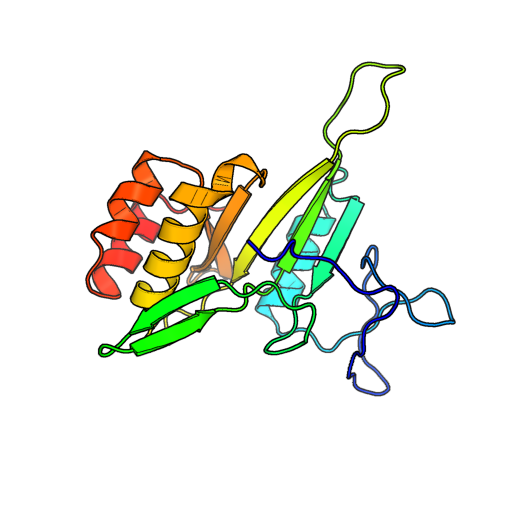.00 96.00 150 ARG A N 1
ATOM 1245 C CA . ARG A 1 150 ? 4.925 8.092 -3.740 1.00 96.00 150 ARG A CA 1
ATOM 1246 C C . ARG A 1 150 ? 4.849 8.218 -5.249 1.00 96.00 150 ARG A C 1
ATOM 1248 O O . ARG A 1 150 ? 4.917 9.327 -5.772 1.00 96.00 150 ARG A O 1
ATOM 1255 N N . LEU A 1 151 ? 4.646 7.091 -5.918 1.00 96.69 151 LEU A N 1
ATOM 1256 C CA . LEU A 1 151 ? 4.367 7.024 -7.344 1.00 96.69 151 LEU A CA 1
ATOM 1257 C C . LEU A 1 151 ? 2.881 6.691 -7.538 1.00 96.69 151 LEU A C 1
ATOM 1259 O O . LEU A 1 151 ? 2.419 5.638 -7.097 1.00 96.69 151 LEU A O 1
ATOM 1263 N N . GLU A 1 152 ? 2.128 7.613 -8.140 1.00 97.62 152 GLU A N 1
ATOM 1264 C CA . GLU A 1 152 ? 0.672 7.505 -8.306 1.00 97.62 152 GLU A CA 1
ATOM 1265 C C . GLU A 1 152 ? 0.317 6.765 -9.601 1.00 97.62 152 GLU A C 1
ATOM 1267 O O . GLU A 1 152 ? 0.466 7.299 -10.697 1.00 97.62 152 GLU A O 1
ATOM 1272 N N . MET A 1 153 ? -0.182 5.536 -9.479 1.00 97.69 153 MET A N 1
ATOM 1273 C CA . MET A 1 153 ? -0.532 4.676 -10.612 1.00 97.69 153 MET A CA 1
ATOM 1274 C C . MET A 1 153 ? -1.850 5.079 -11.280 1.00 97.69 153 MET A C 1
ATOM 1276 O O . MET A 1 153 ? -2.069 4.706 -12.431 1.00 97.69 153 MET A O 1
ATOM 1280 N N . ASN A 1 154 ? -2.712 5.855 -10.606 1.00 96.31 154 ASN A N 1
ATOM 1281 C CA . ASN A 1 154 ? -3.902 6.429 -11.245 1.00 96.31 154 ASN A CA 1
ATOM 1282 C C . ASN A 1 154 ? -3.575 7.631 -12.153 1.00 96.31 154 ASN A C 1
ATOM 1284 O O . ASN A 1 154 ? -4.422 8.038 -12.952 1.00 96.31 154 ASN A O 1
ATOM 1288 N N . ASP A 1 155 ? -2.366 8.199 -12.083 1.00 97.75 155 ASP A N 1
ATOM 1289 C CA . ASP A 1 155 ? -1.923 9.184 -13.067 1.00 97.75 155 ASP A CA 1
ATOM 1290 C C . ASP A 1 155 ? -1.599 8.472 -14.388 1.00 97.75 155 ASP A C 1
ATOM 1292 O O . ASP A 1 155 ? -0.672 7.668 -14.485 1.00 97.75 155 ASP A O 1
ATOM 1296 N N . SER A 1 156 ? -2.360 8.789 -15.438 1.00 96.06 156 SER A N 1
ATOM 1297 C CA . SER A 1 156 ? -2.229 8.119 -16.738 1.00 96.06 156 SER A CA 1
ATOM 1298 C C . SER A 1 156 ? -0.851 8.273 -17.401 1.00 96.06 156 SER A C 1
ATOM 1300 O O . SER A 1 156 ? -0.461 7.416 -18.194 1.00 96.06 156 SER A O 1
ATOM 1302 N N . SER A 1 157 ? -0.111 9.347 -17.112 1.00 97.50 157 SER A N 1
ATOM 1303 C CA . SER A 1 157 ? 1.239 9.580 -17.634 1.00 97.50 157 SER A CA 1
ATOM 1304 C C . SER A 1 157 ? 2.264 8.722 -16.898 1.00 97.50 157 SER A C 1
ATOM 1306 O O . SER A 1 157 ? 3.114 8.089 -17.531 1.00 97.50 157 SER A O 1
ATOM 1308 N N . ILE A 1 158 ? 2.162 8.660 -15.568 1.00 97.81 158 ILE A N 1
ATOM 1309 C CA . ILE A 1 158 ? 3.013 7.809 -14.727 1.00 97.81 158 ILE A CA 1
ATOM 1310 C C . ILE A 1 158 ? 2.745 6.336 -15.036 1.00 97.81 158 ILE A C 1
ATOM 1312 O O . ILE A 1 158 ? 3.681 5.589 -15.310 1.00 97.81 158 ILE A O 1
ATOM 1316 N N . CYS A 1 159 ? 1.474 5.934 -15.085 1.00 97.81 159 CYS A N 1
ATOM 1317 C CA . CYS A 1 159 ? 1.051 4.573 -15.395 1.00 97.81 159 CYS A CA 1
ATOM 1318 C C . CYS A 1 159 ? 1.667 4.072 -16.713 1.00 97.81 159 CYS A C 1
ATOM 1320 O O . CYS A 1 159 ? 2.340 3.042 -16.739 1.00 97.81 159 CYS A O 1
ATOM 1322 N N . LYS A 1 160 ? 1.558 4.862 -17.792 1.00 98.12 160 LYS A N 1
ATOM 1323 C CA . LYS A 1 160 ? 2.167 4.544 -19.097 1.00 98.12 160 LYS A CA 1
ATOM 1324 C C . LYS A 1 160 ? 3.684 4.396 -19.039 1.00 98.12 160 LYS A C 1
ATOM 1326 O O . LYS A 1 160 ? 4.225 3.536 -19.725 1.00 98.12 160 LYS A O 1
ATOM 1331 N N . GLN A 1 161 ? 4.373 5.218 -18.249 1.00 98.38 161 GLN A N 1
ATOM 1332 C CA . GLN A 1 161 ? 5.821 5.099 -18.072 1.00 98.38 161 GLN A CA 1
ATOM 1333 C C . GLN A 1 161 ? 6.193 3.827 -17.302 1.00 98.38 161 GLN A C 1
ATOM 1335 O O . GLN A 1 161 ? 7.098 3.114 -17.727 1.00 98.38 161 GLN A O 1
ATOM 1340 N N . VAL A 1 162 ? 5.469 3.498 -16.225 1.00 97.94 162 VAL A N 1
ATOM 134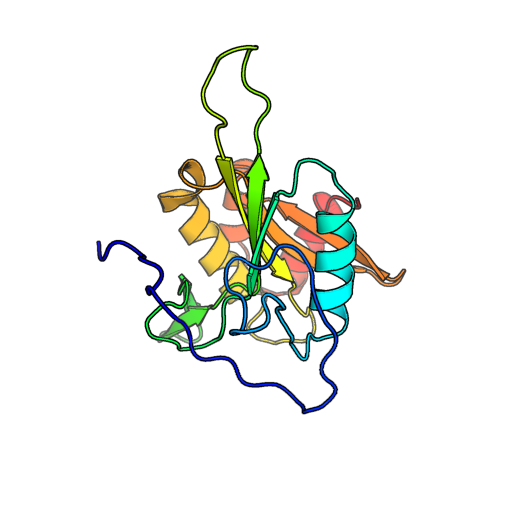1 C CA . VAL A 1 162 ? 5.701 2.280 -15.430 1.00 97.94 162 VAL A CA 1
ATOM 1342 C C . VAL A 1 162 ? 5.503 1.020 -16.276 1.00 97.94 162 VAL A C 1
ATOM 1344 O O . VAL A 1 162 ? 6.310 0.101 -16.193 1.00 97.94 162 VAL A O 1
ATOM 1347 N N . LEU A 1 163 ? 4.495 0.987 -17.151 1.00 97.94 163 LEU A N 1
ATOM 1348 C CA . LEU A 1 163 ? 4.231 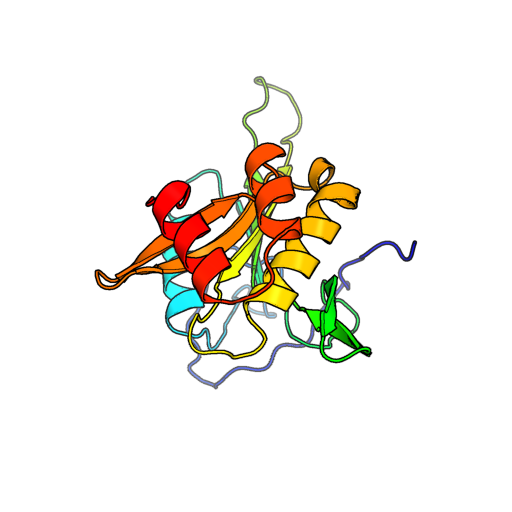-0.151 -18.046 1.00 97.94 163 LEU A CA 1
ATOM 1349 C C . LEU A 1 163 ? 5.362 -0.446 -19.043 1.00 97.94 163 LEU A C 1
ATOM 1351 O O . LEU A 1 163 ? 5.425 -1.555 -19.575 1.00 97.94 163 LEU A O 1
ATOM 1355 N N . LEU A 1 164 ? 6.234 0.530 -19.308 1.00 97.62 164 LEU A N 1
ATOM 1356 C CA . LEU A 1 164 ? 7.385 0.403 -20.206 1.00 97.62 164 LEU A CA 1
ATOM 1357 C C . LEU A 1 164 ? 8.683 0.044 -19.473 1.00 97.62 164 LEU A C 1
ATOM 1359 O O . LEU A 1 164 ? 9.710 -0.169 -20.121 1.00 97.62 164 LEU A O 1
ATOM 1363 N N . VAL A 1 165 ? 8.661 -0.011 -18.140 1.00 96.94 165 VAL A N 1
ATOM 1364 C CA . VAL A 1 165 ? 9.828 -0.378 -17.338 1.00 96.94 165 VAL A CA 1
ATOM 1365 C C . VAL A 1 165 ? 10.220 -1.830 -17.611 1.00 96.94 165 VAL A C 1
ATOM 1367 O O . VAL A 1 165 ? 9.386 -2.712 -17.789 1.00 96.94 165 VAL A O 1
ATOM 1370 N N . THR A 1 166 ? 11.523 -2.089 -17.627 1.00 95.44 166 THR A N 1
ATOM 1371 C CA . THR A 1 166 ? 12.105 -3.424 -17.846 1.00 95.44 166 THR A CA 1
ATOM 1372 C C . THR A 1 166 ? 13.180 -3.776 -16.817 1.00 95.44 166 THR A C 1
ATOM 1374 O O . THR A 1 166 ? 13.789 -4.841 -16.898 1.00 95.44 166 THR A O 1
ATOM 1377 N N . SER A 1 167 ? 13.454 -2.881 -15.862 1.00 94.19 167 SER A N 1
ATOM 1378 C CA . SER A 1 167 ? 14.468 -3.078 -14.827 1.00 94.19 167 SER A CA 1
ATOM 1379 C C . SER A 1 167 ? 14.226 -2.189 -13.602 1.00 94.19 167 SER A C 1
ATOM 1381 O O . SER A 1 167 ? 13.601 -1.133 -13.701 1.00 94.19 167 SER A O 1
ATOM 1383 N N . ASN A 1 168 ? 14.774 -2.580 -12.445 1.00 92.81 168 ASN A N 1
ATOM 1384 C CA . ASN A 1 168 ? 14.714 -1.761 -11.227 1.00 92.81 168 ASN A CA 1
ATOM 1385 C C . ASN A 1 168 ? 15.317 -0.355 -11.417 1.00 92.81 168 ASN A C 1
ATOM 1387 O O . ASN A 1 168 ? 14.623 0.592 -11.073 1.00 92.81 168 ASN A O 1
ATOM 1391 N N . PRO A 1 169 ? 16.493 -0.161 -12.055 1.00 93.81 169 PRO A N 1
ATOM 1392 C CA . PRO A 1 169 ? 17.031 1.184 -12.283 1.00 93.81 169 PRO A CA 1
ATOM 1393 C C . PRO A 1 169 ? 16.106 2.113 -13.079 1.00 93.81 169 PRO A C 1
ATOM 1395 O O . PRO A 1 169 ? 16.094 3.319 -12.851 1.00 93.81 169 PRO A O 1
ATOM 1398 N N . GLN A 1 170 ? 15.314 1.574 -14.013 1.00 95.88 170 GLN A N 1
ATOM 1399 C CA . GLN A 1 170 ? 14.314 2.371 -14.727 1.00 95.88 170 GLN A CA 1
ATOM 1400 C C . GLN A 1 170 ? 13.151 2.774 -13.814 1.00 95.88 170 GLN A C 1
ATOM 1402 O O . GLN A 1 170 ? 12.689 3.908 -13.899 1.00 95.88 170 GLN A O 1
ATOM 1407 N N . LEU A 1 171 ? 12.698 1.883 -12.926 1.00 95.44 171 LEU A N 1
ATOM 1408 C CA . LEU A 1 171 ? 11.706 2.237 -11.910 1.00 95.44 171 LEU A CA 1
ATOM 1409 C C . LEU A 1 171 ? 12.263 3.263 -10.913 1.00 95.44 171 LEU A C 1
ATOM 1411 O O . LEU A 1 171 ? 11.556 4.199 -10.553 1.00 95.44 171 LEU A O 1
ATOM 1415 N N . ASP A 1 172 ? 13.523 3.118 -10.501 1.00 92.88 172 ASP A N 1
ATOM 1416 C CA . ASP A 1 172 ? 14.212 4.062 -9.616 1.00 92.88 172 ASP A CA 1
ATOM 1417 C C . ASP A 1 172 ? 14.211 5.469 -10.231 1.00 92.88 172 ASP A C 1
ATOM 1419 O O . ASP A 1 172 ? 13.783 6.421 -9.584 1.00 92.88 172 ASP A O 1
ATOM 1423 N N . ALA A 1 173 ? 14.542 5.582 -11.521 1.00 94.88 173 ALA A N 1
ATOM 1424 C CA . ALA A 1 173 ? 14.494 6.850 -12.243 1.00 94.88 173 ALA A CA 1
ATOM 1425 C C . ALA A 1 173 ? 13.079 7.466 -12.312 1.00 94.88 173 ALA A C 1
ATOM 1427 O O . ALA A 1 173 ? 12.948 8.689 -12.342 1.00 94.88 173 ALA A O 1
ATOM 1428 N N . LEU A 1 174 ? 12.012 6.653 -12.327 1.00 96.19 174 LEU A N 1
ATOM 1429 C CA . LEU A 1 174 ? 10.637 7.166 -12.256 1.00 96.19 174 LEU A CA 1
ATOM 1430 C C . LEU A 1 174 ? 10.295 7.716 -10.869 1.00 96.19 174 LEU A C 1
ATOM 1432 O O . LEU A 1 174 ? 9.591 8.722 -10.788 1.00 96.19 174 LEU A O 1
ATOM 1436 N N . PHE A 1 175 ? 10.797 7.098 -9.798 1.00 94.31 175 PHE A N 1
ATOM 1437 C CA . PHE A 1 175 ? 10.685 7.661 -8.451 1.00 94.31 175 PHE A CA 1
ATOM 1438 C C . PHE A 1 175 ? 11.450 8.983 -8.338 1.00 94.31 175 PHE A C 1
ATOM 1440 O O . PHE A 1 175 ? 10.883 9.955 -7.854 1.00 94.31 175 PHE A O 1
ATOM 1447 N N . ASP A 1 176 ? 12.670 9.068 -8.867 1.00 93.44 176 ASP A N 1
ATOM 1448 C CA . ASP A 1 176 ? 13.444 10.316 -8.844 1.00 93.44 176 ASP A CA 1
ATOM 1449 C C . ASP A 1 176 ? 12.761 11.449 -9.632 1.00 93.44 176 ASP A C 1
ATOM 1451 O O . ASP A 1 176 ? 12.825 12.615 -9.240 1.00 93.44 176 ASP A O 1
ATOM 1455 N N . ALA A 1 177 ? 12.105 11.119 -10.750 1.00 95.38 177 ALA A N 1
ATOM 1456 C CA . ALA A 1 177 ? 11.465 12.101 -11.621 1.00 95.38 177 ALA A CA 1
ATOM 1457 C C . ALA A 1 177 ? 10.070 12.542 -11.143 1.00 95.38 177 ALA A C 1
ATOM 1459 O O . ALA A 1 177 ? 9.717 13.711 -11.298 1.00 95.38 177 ALA A O 1
ATOM 1460 N N . HIS A 1 178 ? 9.270 11.615 -10.604 1.00 95.75 178 HIS A N 1
ATOM 1461 C CA . HIS A 1 178 ? 7.835 11.825 -10.344 1.00 95.75 178 HIS A CA 1
ATOM 1462 C C . HIS A 1 178 ? 7.414 11.527 -8.901 1.00 95.75 178 HIS A C 1
ATOM 1464 O O . HIS A 1 178 ? 6.255 11.742 -8.546 1.00 95.75 178 HIS A O 1
ATOM 1470 N N . GLY A 1 179 ? 8.320 11.013 -8.070 1.00 92.31 179 GLY A N 1
ATOM 1471 C CA . GLY A 1 179 ? 8.047 10.642 -6.689 1.00 92.31 179 GLY A CA 1
ATOM 1472 C C . GLY A 1 179 ? 7.682 11.856 -5.843 1.00 92.31 179 GLY A C 1
ATOM 1473 O O . GLY A 1 179 ? 8.494 12.750 -5.610 1.00 92.31 179 GLY A O 1
ATOM 1474 N N . LEU A 1 180 ? 6.452 11.875 -5.338 1.00 90.75 180 LEU A N 1
ATOM 1475 C CA . LEU A 1 180 ? 5.994 12.931 -4.443 1.00 90.75 180 LEU A CA 1
ATOM 1476 C C . LEU A 1 180 ? 6.424 12.614 -3.010 1.00 90.75 180 LEU A C 1
ATOM 1478 O O . LEU A 1 180 ? 6.100 11.544 -2.491 1.00 90.75 180 LEU A O 1
ATOM 1482 N N . VAL A 1 181 ? 7.110 13.556 -2.363 1.00 84.06 181 VAL A N 1
ATOM 1483 C CA . VAL A 1 181 ? 7.412 13.513 -0.926 1.00 84.06 181 VAL A CA 1
ATOM 1484 C C . VAL A 1 181 ? 6.301 14.263 -0.191 1.00 84.06 181 VAL A C 1
ATOM 1486 O O . VAL A 1 181 ? 6.011 15.411 -0.527 1.00 84.06 181 VAL A O 1
ATOM 1489 N N . CYS A 1 182 ? 5.641 13.595 0.755 1.00 66.06 182 CYS A N 1
ATOM 1490 C CA . CYS A 1 182 ? 4.548 14.153 1.561 1.00 66.06 182 CYS A CA 1
ATOM 1491 C C . CYS A 1 182 ? 4.993 14.445 2.990 1.00 66.06 182 CYS A C 1
ATOM 1493 O O . CYS A 1 182 ? 5.794 13.641 3.517 1.00 66.06 182 CYS A O 1
#

Radius of gyration: 16.82 Å; chains: 1; bounding box: 45×37×44 Å

Secondary structure (DSSP, 8-state):
-------SS------TTPPEETTBS---TTS-EE----HHHHHHHHHHHTSTTEEEEEE--TT-TT---EEEEETTEEEEE--SEEEEEEEPPPTTSPPEEEEEEEEE--TT-TTHHHHHHHHHHHHHHHGGG-SEEEEEEE-TTS-EEEEETTSHHHHHHHTT--SHHHHHHHHHHHPEE-

Foldseek 3Di:
DPPQDDDPDDDDDADPPFDWDPAEPDADPVRTDGHDDDPVRVVVSVVVVVDPQFRHKYQADPPDPNFDWFWFDDPNDIDTDGQGMKTWGWDDDPPPDDTDIFIEGEHEFDLVDFCRLRVLLSQLVCCVVCVVRHPWYWYWYQDPVRFIWTQTSVPPVSSVQSNPDDGSVSVVVSSVVPTDTD

Sequence (182 aa):
MIDWRLEASIDFRRSTNAPIYQRHLYLEEDGQFRADLGTWERELLEQELAKPDRVAWLRNLDRKSWSLEIPYQTGGDIRPLFPDLVMVRQQNTADGDEPSYLFDILEPHDPSRSDNFEKAIGLARFAEHHGHLFGRIQLLRKDSNGHFQRLEMNDSSICKQVLLVTSNPQLDALFDAHGLVC

InterPro domains:
  IPR059867 YagJ-like domain [PF27151] (22-176)

Organism: NCBI:txid1064514

pLDDT: mean 92.43, std 7.84, range [48.75, 98.38]